Protein AF-A0A957KE77-F1 (afdb_monomer_lite)

Foldseek 3Di:
DCVVVVCVVVCVVVCVVVVVVVVCCVVPVPPVVCVVVVWDKDWDFQDADPVRHTDTDIDTDGRVCVVVVVVVNVVSCVVRPCPPSDDPVVD

pLDDT: mean 91.68, std 8.96, range [58.81, 98.75]

Secondary structure (DSSP, 8-state):
-GGGTT-HHHHHHTTHHHHHHHHHHHH-SSHHHHHHH---EEEEEEEE-TT--EEEEEEE-STT-HHHHHHHHHHHHHHS--TT---GGG-

Structure (mmCIF, N/CA/C/O backbone):
data_AF-A0A957KE77-F1
#
_entry.id   AF-A0A957KE77-F1
#
loop_
_atom_site.group_PDB
_atom_site.id
_atom_site.type_symbol
_atom_site.label_atom_id
_atom_site.label_alt_id
_atom_site.label_comp_id
_atom_site.label_asym_id
_atom_site.label_entity_id
_atom_site.label_seq_id
_atom_site.pdbx_PDB_ins_code
_atom_site.Cartn_x
_atom_site.Cartn_y
_atom_site.Cartn_z
_atom_site.occupancy
_atom_site.B_iso_or_equiv
_atom_site.auth_seq_id
_atom_site.auth_comp_id
_atom_site.auth_asym_id
_atom_site.auth_atom_id
_atom_site.pdbx_PDB_model_num
ATOM 1 N N . VAL A 1 1 ? 3.728 7.282 -27.588 1.00 58.81 1 VAL A N 1
ATOM 2 C CA . VAL A 1 1 ? 4.273 8.558 -28.124 1.00 58.81 1 VAL A CA 1
ATOM 3 C C . VAL A 1 1 ? 5.788 8.489 -28.309 1.00 58.81 1 VAL A C 1
ATOM 5 O O . VAL A 1 1 ? 6.238 8.675 -29.427 1.00 58.81 1 VAL A O 1
ATOM 8 N N . LEU A 1 2 ? 6.563 8.116 -27.283 1.00 60.00 2 LEU A N 1
ATOM 9 C CA . LEU A 1 2 ? 8.035 8.015 -27.341 1.00 60.00 2 LEU A CA 1
ATOM 10 C C . LEU A 1 2 ? 8.584 7.118 -28.466 1.00 60.00 2 LEU A C 1
ATOM 12 O O . LEU A 1 2 ? 9.437 7.552 -29.235 1.00 60.00 2 LEU A O 1
ATOM 16 N N . GLY A 1 3 ? 8.026 5.915 -28.637 1.00 61.44 3 GLY A N 1
ATOM 17 C CA . GLY A 1 3 ? 8.429 5.005 -29.719 1.00 61.44 3 GLY A CA 1
ATOM 18 C C . GLY A 1 3 ? 8.123 5.518 -31.134 1.00 61.44 3 GLY A C 1
ATOM 19 O O . GLY A 1 3 ? 8.761 5.085 -32.083 1.00 61.44 3 GLY A O 1
ATOM 20 N N . ARG A 1 4 ? 7.197 6.478 -31.293 1.00 71.62 4 ARG A N 1
ATOM 21 C CA . ARG A 1 4 ? 6.897 7.101 -32.598 1.00 71.62 4 ARG A CA 1
ATOM 22 C C . ARG A 1 4 ? 7.926 8.156 -33.013 1.00 71.62 4 ARG A C 1
ATOM 24 O O . ARG A 1 4 ? 8.022 8.443 -34.197 1.00 71.62 4 ARG A O 1
ATOM 31 N N . LEU A 1 5 ? 8.668 8.731 -32.063 1.00 77.31 5 LEU A N 1
ATOM 32 C CA . LEU A 1 5 ? 9.650 9.795 -32.315 1.00 77.31 5 LEU A CA 1
ATOM 33 C C . LEU A 1 5 ? 11.099 9.283 -32.360 1.00 77.31 5 LEU A C 1
ATOM 35 O O . LEU A 1 5 ? 12.014 10.081 -32.526 1.00 77.31 5 LEU A O 1
ATOM 39 N N . ASN A 1 6 ? 11.321 7.976 -32.167 1.00 75.25 6 ASN A N 1
ATOM 40 C CA . ASN A 1 6 ? 12.648 7.349 -32.064 1.00 75.25 6 ASN A CA 1
ATOM 41 C C . ASN A 1 6 ? 13.611 8.061 -31.078 1.00 75.25 6 ASN A C 1
ATOM 43 O O . ASN A 1 6 ? 14.830 8.019 -31.222 1.00 75.25 6 ASN A O 1
ATOM 47 N N . ALA A 1 7 ? 13.061 8.738 -30.065 1.00 81.75 7 ALA A N 1
ATOM 48 C CA . ALA A 1 7 ? 13.814 9.586 -29.140 1.00 81.75 7 ALA A CA 1
ATOM 49 C C . ALA A 1 7 ? 14.327 8.831 -27.901 1.00 81.75 7 ALA A C 1
ATOM 51 O O . ALA A 1 7 ? 15.012 9.411 -27.061 1.00 81.75 7 ALA A O 1
ATOM 52 N N . SER A 1 8 ? 14.021 7.536 -27.776 1.00 79.56 8 SER A N 1
ATOM 53 C CA . SER A 1 8 ? 14.378 6.724 -26.606 1.00 79.56 8 SER A CA 1
ATOM 54 C C . SER A 1 8 ? 15.888 6.677 -26.359 1.00 79.56 8 SER A C 1
ATOM 56 O O . SER A 1 8 ? 16.325 6.821 -25.222 1.00 79.56 8 SER A O 1
ATOM 58 N N . GLY A 1 9 ? 16.693 6.550 -27.421 1.00 79.75 9 GLY A N 1
ATOM 59 C CA . GLY A 1 9 ? 18.154 6.550 -27.303 1.00 79.75 9 GLY A CA 1
ATOM 60 C C . GLY A 1 9 ? 18.725 7.903 -26.868 1.00 79.75 9 GLY A C 1
ATOM 61 O O . GLY A 1 9 ? 19.697 7.946 -26.118 1.00 79.75 9 GLY A O 1
ATOM 62 N N . LEU A 1 10 ? 18.106 9.012 -27.288 1.00 82.94 10 LEU A N 1
ATOM 63 C CA . LEU A 1 10 ? 18.506 10.355 -26.864 1.00 82.94 10 LEU A CA 1
ATOM 64 C C . LEU A 1 10 ? 18.188 10.580 -25.382 1.00 82.94 10 LEU A C 1
ATOM 66 O O . LEU A 1 10 ? 19.051 11.032 -24.641 1.00 82.94 10 LEU A O 1
ATOM 70 N N . LEU A 1 11 ? 16.984 10.211 -24.939 1.00 83.25 11 LEU A N 1
ATOM 71 C CA . LEU A 1 11 ? 16.574 10.330 -23.535 1.00 83.25 11 LEU A CA 1
ATOM 72 C C . LEU A 1 11 ? 17.449 9.493 -22.600 1.00 83.25 11 LEU A C 1
ATOM 74 O O . LEU A 1 11 ? 17.822 9.973 -21.535 1.00 83.25 11 LEU A O 1
ATOM 78 N N . TYR A 1 12 ? 17.815 8.280 -23.025 1.00 78.56 12 TYR A N 1
ATOM 79 C CA . TYR A 1 12 ? 18.755 7.433 -22.294 1.00 78.56 12 TYR A CA 1
ATOM 80 C C . TYR A 1 12 ? 20.124 8.110 -22.140 1.00 78.56 12 TYR A C 1
ATOM 82 O O . TYR A 1 12 ? 20.655 8.196 -21.040 1.00 78.56 12 TYR A O 1
ATOM 90 N N . ARG A 1 13 ? 20.678 8.672 -23.223 1.00 84.06 13 ARG A N 1
ATOM 91 C CA . ARG A 1 13 ? 21.985 9.357 -23.186 1.00 84.06 13 ARG A CA 1
ATOM 92 C C . ARG A 1 13 ? 21.985 10.649 -22.372 1.00 84.06 13 ARG A C 1
ATOM 94 O O . ARG A 1 13 ? 23.040 11.050 -21.897 1.00 84.06 13 ARG A O 1
ATOM 101 N N . LEU A 1 14 ? 20.834 11.307 -22.255 1.00 88.44 14 LEU A N 1
ATOM 102 C CA . LEU A 1 14 ? 20.666 12.512 -21.444 1.00 88.44 14 LEU A CA 1
ATOM 103 C C . LEU A 1 14 ? 20.406 12.200 -19.960 1.00 88.44 14 LEU A C 1
ATOM 105 O O . LEU A 1 14 ? 20.231 13.138 -19.190 1.00 88.44 14 LEU A O 1
ATOM 109 N N . GLY A 1 15 ? 20.332 10.922 -19.560 1.00 86.06 15 GLY A N 1
ATOM 110 C CA . GLY A 1 15 ? 20.006 10.527 -18.183 1.00 86.06 15 GLY A CA 1
ATOM 111 C C . GLY A 1 15 ? 18.573 10.876 -17.768 1.00 86.06 15 GLY A C 1
ATOM 112 O O . GLY A 1 15 ? 18.223 10.805 -16.595 1.00 86.06 15 GLY A O 1
ATOM 113 N N . ALA A 1 16 ? 17.709 11.248 -18.719 1.00 87.88 16 ALA A N 1
ATOM 114 C CA . ALA A 1 16 ? 16.368 11.744 -18.417 1.00 87.88 16 ALA A CA 1
ATOM 115 C C . ALA A 1 16 ? 15.482 10.678 -17.749 1.00 87.88 16 ALA A C 1
ATOM 117 O O . ALA A 1 16 ? 14.561 11.017 -17.010 1.00 87.88 16 ALA A O 1
ATOM 118 N N . LEU A 1 17 ? 15.754 9.394 -18.011 1.00 85.00 17 LEU A N 1
ATOM 119 C CA . LEU A 1 17 ? 15.068 8.278 -17.359 1.00 85.00 17 LEU A CA 1
ATOM 120 C C . LEU A 1 17 ? 15.494 8.124 -15.898 1.00 85.00 17 LEU A C 1
ATOM 122 O O . LEU A 1 17 ? 14.637 7.871 -15.056 1.00 85.00 17 LEU A O 1
ATOM 126 N N . ASP A 1 18 ? 16.778 8.324 -15.605 1.00 88.06 18 ASP A N 1
ATOM 127 C CA . ASP A 1 18 ? 17.321 8.212 -14.253 1.00 88.06 18 ASP A CA 1
ATOM 128 C C . ASP A 1 18 ? 16.783 9.347 -13.380 1.00 88.06 18 ASP A C 1
ATOM 130 O O . ASP A 1 18 ? 16.183 9.086 -12.344 1.00 88.06 18 ASP A O 1
ATOM 134 N N . THR A 1 19 ? 16.834 10.592 -13.866 1.00 89.25 19 THR A N 1
ATOM 135 C CA . THR A 1 19 ? 16.244 11.746 -13.165 1.00 89.25 19 THR A CA 1
ATOM 136 C C . THR A 1 19 ? 14.738 11.584 -12.951 1.00 89.25 19 THR A C 1
ATOM 138 O O . THR A 1 19 ? 14.206 11.932 -11.898 1.00 89.25 19 THR A O 1
ATOM 141 N N . ALA A 1 20 ? 14.012 11.056 -13.942 1.00 86.62 20 ALA A N 1
ATOM 142 C CA . ALA A 1 20 ? 12.585 10.795 -13.783 1.00 86.62 20 ALA A CA 1
ATOM 143 C C . ALA A 1 20 ? 12.319 9.713 -12.726 1.00 86.62 20 ALA A C 1
ATOM 145 O O . ALA A 1 20 ? 11.388 9.861 -11.936 1.00 86.62 20 ALA A O 1
ATOM 146 N N . ALA A 1 21 ? 13.127 8.651 -12.694 1.00 87.25 21 ALA A N 1
ATOM 147 C CA . ALA A 1 21 ? 13.024 7.607 -11.684 1.00 87.25 21 ALA A CA 1
ATOM 148 C C . ALA A 1 21 ? 13.350 8.148 -10.284 1.00 87.25 21 ALA A C 1
ATOM 150 O O . ALA A 1 21 ? 12.576 7.911 -9.361 1.00 87.25 21 ALA A O 1
ATOM 151 N N . GLU A 1 22 ? 14.425 8.923 -10.132 1.00 91.62 22 GLU A N 1
ATOM 152 C CA . GLU A 1 22 ? 14.810 9.575 -8.874 1.00 91.62 22 GLU A CA 1
ATOM 153 C C . GLU A 1 22 ? 13.675 10.441 -8.321 1.00 91.62 22 GLU A C 1
ATOM 155 O O . GLU A 1 22 ? 13.229 10.217 -7.198 1.00 91.62 22 GLU A O 1
ATOM 160 N N . ASN A 1 23 ? 13.121 11.338 -9.141 1.00 92.56 23 ASN A N 1
ATOM 161 C CA . ASN A 1 23 ? 12.002 12.197 -8.743 1.00 92.56 23 ASN A CA 1
ATOM 162 C C . ASN A 1 23 ? 10.758 11.389 -8.337 1.00 92.56 23 ASN A C 1
ATOM 164 O O . ASN A 1 23 ? 10.034 11.749 -7.407 1.00 92.56 23 ASN A O 1
ATOM 168 N N . VAL A 1 24 ? 10.488 10.289 -9.045 1.00 90.75 24 VAL A N 1
ATOM 169 C CA . VAL A 1 24 ? 9.382 9.385 -8.717 1.00 90.75 24 VAL A CA 1
ATOM 170 C C . VAL A 1 24 ? 9.607 8.722 -7.362 1.00 90.75 24 VAL A C 1
ATOM 172 O O . VAL A 1 24 ? 8.692 8.727 -6.542 1.00 90.75 24 VAL A O 1
ATOM 175 N N . PHE A 1 25 ? 10.791 8.171 -7.104 1.00 91.88 25 PHE A N 1
ATOM 176 C CA . PHE A 1 25 ? 11.075 7.486 -5.842 1.00 91.88 25 PHE A CA 1
ATOM 177 C C . PHE A 1 25 ? 11.262 8.448 -4.664 1.00 91.88 25 PHE A C 1
ATOM 179 O O . PHE A 1 25 ? 11.018 8.052 -3.528 1.00 91.88 25 PHE A O 1
ATOM 186 N N . GLU A 1 26 ? 11.614 9.709 -4.908 1.00 93.81 26 GLU A N 1
ATOM 187 C CA . GLU A 1 26 ? 11.612 10.748 -3.877 1.00 93.81 26 GLU A CA 1
ATOM 188 C C . GLU A 1 26 ? 10.183 11.067 -3.409 1.00 93.81 26 GLU A C 1
ATOM 190 O O . GLU A 1 26 ? 9.913 11.116 -2.210 1.00 93.81 26 GLU A O 1
ATOM 195 N N . PHE A 1 27 ? 9.244 11.230 -4.347 1.00 92.38 27 PHE A N 1
ATOM 196 C CA . PHE A 1 27 ? 7.852 11.555 -4.023 1.00 92.38 27 PHE A CA 1
ATOM 197 C C . PHE A 1 27 ? 7.039 10.342 -3.544 1.00 92.38 27 PHE A C 1
ATOM 199 O O . PHE A 1 27 ? 6.245 10.437 -2.608 1.00 92.38 27 PHE A O 1
ATOM 206 N N . MET A 1 28 ? 7.210 9.194 -4.200 1.00 93.50 28 MET A N 1
ATOM 207 C CA . MET A 1 28 ? 6.473 7.956 -3.942 1.00 93.50 28 MET A CA 1
ATOM 208 C C . MET A 1 28 ? 7.442 6.768 -3.851 1.00 93.50 28 MET A C 1
ATOM 210 O O . MET A 1 28 ? 7.564 5.981 -4.787 1.00 93.50 28 MET A O 1
ATOM 214 N N . PRO A 1 29 ? 8.126 6.591 -2.709 1.00 90.25 29 PRO A N 1
ATOM 215 C CA . PRO A 1 29 ? 9.234 5.639 -2.590 1.00 90.25 29 PRO A CA 1
ATOM 216 C C . PRO A 1 29 ? 8.825 4.167 -2.702 1.00 90.25 29 PRO A C 1
ATOM 218 O O . PRO A 1 29 ? 9.647 3.324 -3.048 1.00 90.25 29 PRO A O 1
ATOM 221 N N . VAL A 1 30 ? 7.568 3.835 -2.396 1.00 91.31 30 VAL A N 1
ATOM 222 C CA . VAL A 1 30 ? 7.128 2.438 -2.234 1.00 91.31 30 VAL A CA 1
ATOM 223 C C . VAL A 1 30 ? 6.143 1.962 -3.298 1.00 91.31 30 VAL A C 1
ATOM 225 O O . VAL A 1 30 ? 6.247 0.831 -3.757 1.00 91.31 30 VAL A O 1
ATOM 228 N N . THR A 1 31 ? 5.194 2.790 -3.733 1.00 95.25 31 THR A N 1
ATOM 229 C CA . THR A 1 31 ? 4.091 2.336 -4.598 1.00 95.25 31 THR A CA 1
ATOM 230 C C . THR A 1 31 ? 4.475 2.019 -6.053 1.00 95.25 31 THR A C 1
ATOM 232 O O . THR A 1 31 ? 3.921 1.054 -6.587 1.00 95.25 31 THR A O 1
ATOM 235 N N . PRO A 1 32 ? 5.417 2.723 -6.722 1.00 95.44 32 PRO A N 1
ATOM 236 C CA . PRO A 1 32 ? 5.764 2.429 -8.115 1.00 95.44 32 PRO A CA 1
ATOM 237 C C . PRO A 1 32 ? 6.329 1.024 -8.310 1.00 95.44 32 PRO A C 1
ATOM 239 O O . PRO A 1 32 ? 6.102 0.420 -9.357 1.00 95.44 32 PRO A O 1
ATOM 242 N N . LEU A 1 33 ? 7.018 0.489 -7.297 1.00 93.88 33 LEU A N 1
ATOM 243 C CA . LEU A 1 33 ? 7.577 -0.861 -7.327 1.00 93.88 33 LEU A CA 1
ATOM 244 C C . LEU A 1 33 ? 6.498 -1.906 -7.644 1.00 93.88 33 LEU A C 1
ATOM 246 O O . LEU A 1 33 ? 6.714 -2.778 -8.482 1.00 93.88 33 LEU A O 1
ATOM 250 N N . PHE A 1 34 ? 5.323 -1.776 -7.027 1.00 96.81 34 PHE A N 1
ATOM 251 C CA . PHE A 1 34 ? 4.218 -2.725 -7.179 1.00 96.81 34 PHE A CA 1
ATOM 252 C C . PHE A 1 34 ? 3.415 -2.508 -8.467 1.00 96.81 34 PHE A C 1
ATOM 254 O O . PHE A 1 34 ? 2.880 -3.465 -9.020 1.00 96.81 34 PHE A O 1
ATOM 261 N N . ASN A 1 35 ? 3.414 -1.287 -9.016 1.00 95.06 35 ASN A N 1
ATOM 262 C CA . ASN A 1 35 ? 2.874 -1.032 -10.356 1.00 95.06 35 ASN A CA 1
ATOM 263 C C . ASN A 1 35 ? 3.692 -1.753 -11.437 1.00 95.06 35 ASN A C 1
ATOM 265 O O . ASN A 1 35 ? 3.128 -2.260 -12.403 1.00 95.06 35 ASN A O 1
ATOM 269 N N . VAL A 1 36 ? 5.021 -1.779 -11.281 1.00 94.38 36 VAL A N 1
ATOM 270 C CA . VAL A 1 36 ? 5.936 -2.408 -12.245 1.00 94.38 36 VAL A CA 1
ATOM 271 C C . VAL A 1 36 ? 5.991 -3.922 -12.056 1.00 94.38 36 VAL A C 1
ATOM 273 O O . VAL A 1 36 ? 5.965 -4.653 -13.044 1.00 94.38 36 VAL A O 1
ATOM 276 N N . SER A 1 37 ? 6.057 -4.410 -10.813 1.00 95.69 37 SER A N 1
ATOM 277 C CA . SER A 1 37 ? 6.125 -5.853 -10.546 1.00 95.69 37 SER A CA 1
ATOM 278 C C . SER A 1 37 ? 4.790 -6.568 -10.762 1.00 95.69 37 SER A C 1
ATOM 280 O O . SER A 1 37 ? 4.770 -7.780 -10.975 1.00 95.69 37 SER A O 1
ATOM 282 N N . GLY A 1 38 ? 3.672 -5.837 -10.693 1.00 96.88 38 GLY A N 1
ATOM 283 C CA . GLY A 1 38 ? 2.325 -6.393 -10.788 1.00 96.88 38 GLY A CA 1
ATOM 284 C C . GLY A 1 38 ? 1.899 -7.196 -9.556 1.00 96.88 38 GLY A C 1
ATOM 285 O O . GLY A 1 38 ? 0.859 -7.848 -9.589 1.00 96.88 38 GLY A O 1
ATOM 286 N N . GLN A 1 39 ? 2.685 -7.185 -8.475 1.00 98.31 39 GLN A N 1
ATOM 287 C CA . GLN A 1 39 ? 2.260 -7.773 -7.208 1.00 98.31 39 GLN A CA 1
ATOM 288 C C . GLN A 1 39 ? 1.079 -6.979 -6.635 1.00 98.31 39 GLN A C 1
ATOM 290 O O . GLN A 1 39 ? 1.092 -5.747 -6.683 1.00 98.31 39 GLN A O 1
ATOM 295 N N . PRO A 1 40 ? 0.080 -7.651 -6.042 1.00 98.44 40 PRO A N 1
ATOM 296 C 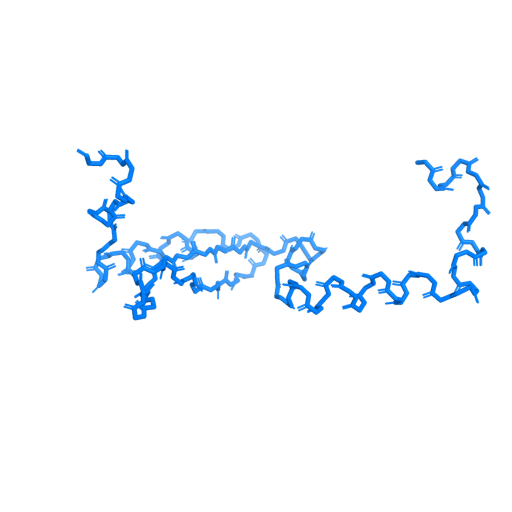CA . PRO A 1 40 ? -1.005 -6.950 -5.389 1.00 98.44 40 PRO A CA 1
ATOM 297 C C . PRO A 1 40 ? -0.474 -6.212 -4.159 1.00 98.44 40 PRO A C 1
ATOM 299 O O . PRO A 1 40 ? 0.356 -6.728 -3.402 1.00 98.44 40 PRO A O 1
ATOM 302 N N . ALA A 1 41 ? -0.981 -5.004 -3.950 1.00 98.44 41 ALA A N 1
ATOM 303 C CA . ALA A 1 41 ? -0.658 -4.179 -2.801 1.00 98.44 41 ALA A CA 1
ATOM 304 C C . ALA A 1 41 ? -1.899 -3.415 -2.331 1.00 98.44 41 ALA A C 1
ATOM 306 O O . ALA A 1 41 ? -2.800 -3.118 -3.115 1.00 98.44 41 ALA A O 1
ATOM 307 N N . MET A 1 42 ? -1.948 -3.097 -1.041 1.00 98.12 42 MET A N 1
ATOM 308 C CA . MET A 1 42 ? -3.042 -2.353 -0.422 1.00 98.12 42 MET A CA 1
ATOM 309 C C . MET A 1 42 ? -2.511 -1.312 0.562 1.00 98.12 42 MET A C 1
ATOM 311 O O . MET A 1 42 ? -1.394 -1.425 1.069 1.00 98.12 42 MET A O 1
ATOM 315 N N . SER A 1 43 ? -3.335 -0.312 0.871 1.00 97.69 43 SER A N 1
ATOM 316 C CA . SER A 1 43 ? -3.083 0.620 1.966 1.00 97.69 43 SER A CA 1
ATOM 317 C C . SER A 1 43 ? -4.317 0.740 2.852 1.00 97.69 43 SER A C 1
ATOM 319 O O . SER A 1 43 ? -5.424 0.889 2.337 1.00 97.69 43 SER A O 1
ATOM 321 N N . VAL A 1 44 ? -4.125 0.666 4.172 1.00 97.69 44 VAL A N 1
ATOM 322 C CA . VAL A 1 44 ? -5.190 0.838 5.177 1.00 97.69 44 VAL A CA 1
ATOM 323 C C . VAL A 1 44 ? -4.802 1.908 6.211 1.00 97.69 44 VAL A C 1
ATOM 325 O O . VAL A 1 44 ? -3.621 2.004 6.563 1.00 97.69 44 VAL A O 1
ATOM 328 N N . PRO A 1 45 ? -5.753 2.731 6.696 1.00 96.94 45 PRO A N 1
ATOM 329 C CA . PRO A 1 45 ? -5.474 3.831 7.618 1.00 96.94 45 PRO A CA 1
ATOM 330 C C . PRO A 1 45 ? -5.471 3.342 9.074 1.00 96.94 45 PRO A C 1
ATOM 332 O O . PRO A 1 45 ? -6.509 3.293 9.730 1.00 96.94 45 PRO A O 1
ATOM 335 N N . LEU A 1 46 ? -4.296 2.969 9.582 1.00 95.75 46 LEU A N 1
ATOM 336 C CA . LEU A 1 46 ? -4.145 2.436 10.946 1.00 95.75 46 LEU A CA 1
ATOM 337 C C . LEU A 1 46 ? -3.781 3.500 11.981 1.00 95.75 46 LEU A C 1
ATOM 339 O O . LEU A 1 46 ? -3.878 3.246 13.180 1.00 95.75 46 LEU A O 1
ATOM 343 N N . CYS A 1 47 ? -3.354 4.682 11.542 1.00 94.62 47 CYS A N 1
ATOM 344 C CA . CYS A 1 47 ? -2.990 5.773 12.430 1.00 94.62 47 CYS A CA 1
ATOM 345 C C . CYS A 1 47 ? -3.365 7.138 11.852 1.00 94.62 47 CYS A C 1
ATOM 347 O O . CYS A 1 47 ? -3.652 7.294 10.665 1.00 94.62 47 CYS A O 1
ATOM 349 N N . TRP A 1 48 ? -3.390 8.127 12.742 1.00 95.62 48 TRP A N 1
ATOM 350 C CA . TRP A 1 48 ? -3.631 9.526 12.423 1.00 95.62 48 TRP A CA 1
ATOM 351 C C . TRP A 1 48 ? -2.490 10.362 12.988 1.00 95.62 48 TRP A C 1
ATOM 353 O O . TRP A 1 48 ? -1.978 10.054 14.067 1.00 95.62 48 TRP A O 1
ATOM 363 N N . SER A 1 49 ? -2.098 11.409 12.265 1.00 95.75 49 SER A N 1
ATOM 364 C CA . SER A 1 49 ? -1.138 12.394 12.761 1.00 95.75 49 SER A CA 1
ATOM 365 C C . SER A 1 49 ? -1.727 13.206 13.922 1.00 95.75 49 SER A C 1
ATOM 367 O O . SER A 1 49 ? -2.930 13.144 14.198 1.00 95.75 49 SER A O 1
ATOM 369 N N . ALA A 1 50 ? -0.892 14.009 14.588 1.00 96.38 50 ALA A N 1
ATOM 370 C CA . ALA A 1 50 ? -1.340 14.917 15.647 1.00 96.38 50 ALA A CA 1
ATOM 371 C C . ALA A 1 50 ? -2.372 15.947 15.140 1.00 96.38 50 ALA A C 1
ATOM 373 O O . ALA A 1 50 ? -3.255 16.366 15.883 1.00 96.38 50 ALA A O 1
ATOM 374 N N . GLU A 1 51 ? -2.306 16.293 13.854 1.00 95.38 51 GLU A N 1
ATOM 375 C CA . GLU A 1 51 ? -3.218 17.198 13.147 1.00 95.38 51 GLU A CA 1
ATOM 376 C C . GLU A 1 51 ? -4.492 16.492 12.652 1.00 95.38 51 GLU A C 1
ATOM 378 O O . GLU A 1 51 ? -5.344 17.110 12.016 1.00 95.38 51 GLU A O 1
ATOM 383 N N . GLY A 1 52 ? -4.641 15.192 12.923 1.00 93.31 52 GLY A N 1
ATOM 384 C CA . GLY A 1 52 ? -5.814 14.417 12.532 1.00 93.31 52 GLY A CA 1
ATOM 385 C C . GLY A 1 52 ? -5.831 13.990 11.063 1.00 93.31 52 GLY A C 1
ATOM 386 O O . GLY A 1 52 ? -6.899 13.645 10.553 1.00 93.31 52 GLY A O 1
ATOM 387 N N . LEU A 1 53 ? -4.681 13.974 10.380 1.00 95.38 53 LEU A N 1
ATOM 388 C CA . LEU A 1 53 ? -4.572 13.452 9.014 1.00 95.38 53 LEU A CA 1
ATOM 389 C C . LEU A 1 53 ? -4.405 11.925 9.025 1.00 95.38 53 LEU A C 1
ATOM 391 O O . LEU A 1 53 ? -3.633 11.420 9.840 1.00 95.38 53 LEU A O 1
ATOM 395 N N . PRO A 1 54 ? -5.093 11.172 8.145 1.00 96.06 54 PRO A N 1
ATOM 396 C CA . PRO A 1 54 ? -4.926 9.724 8.069 1.00 96.06 54 PRO A CA 1
ATOM 397 C C . PRO A 1 54 ? -3.534 9.364 7.536 1.00 96.06 54 PRO A C 1
ATOM 399 O O . PRO A 1 54 ? -3.067 9.938 6.554 1.00 96.06 54 PRO A O 1
ATOM 402 N N . VAL A 1 55 ? -2.900 8.369 8.152 1.00 95.44 55 VAL A N 1
ATOM 403 C CA . VAL A 1 55 ? -1.614 7.814 7.723 1.00 95.44 55 VAL A CA 1
ATOM 404 C C . VAL A 1 55 ? -1.835 6.368 7.283 1.00 95.44 55 VAL A C 1
ATOM 406 O O . VAL A 1 55 ? -2.240 5.503 8.063 1.00 95.44 55 VAL A O 1
ATOM 409 N N . GLY A 1 56 ? -1.604 6.119 5.994 1.00 94.62 56 GLY A N 1
ATOM 410 C CA . GLY A 1 56 ? -1.747 4.796 5.399 1.00 94.62 56 GLY A CA 1
ATOM 411 C C . GLY A 1 56 ? -0.556 3.900 5.724 1.00 94.62 56 GLY A C 1
ATOM 412 O O . GLY A 1 56 ? 0.594 4.317 5.606 1.00 94.62 56 GLY A O 1
ATOM 413 N N . MET A 1 57 ? -0.825 2.643 6.069 1.00 96.19 57 MET A N 1
ATOM 414 C CA . MET A 1 57 ? 0.193 1.596 6.134 1.00 96.19 57 MET A CA 1
ATOM 415 C C . MET A 1 57 ? 0.096 0.734 4.874 1.00 96.19 57 MET A C 1
ATOM 417 O O . MET A 1 57 ? -0.999 0.315 4.496 1.00 96.19 57 MET A O 1
ATOM 421 N N . HIS A 1 58 ? 1.222 0.535 4.189 1.00 97.25 58 HIS A N 1
ATOM 422 C CA . HIS A 1 58 ? 1.282 -0.146 2.897 1.00 97.25 58 HIS A CA 1
ATOM 423 C C . HIS A 1 58 ? 1.705 -1.607 3.062 1.00 97.25 58 HIS A C 1
ATOM 425 O O . HIS A 1 58 ? 2.693 -1.896 3.735 1.00 97.25 58 HIS A O 1
ATOM 431 N N . PHE A 1 59 ? 0.974 -2.517 2.424 1.00 98.06 59 PHE A N 1
ATOM 432 C CA . PHE A 1 59 ? 1.233 -3.954 2.455 1.00 98.06 59 PHE A CA 1
ATOM 433 C C . PHE A 1 59 ? 1.259 -4.500 1.035 1.00 98.06 59 PHE A C 1
ATOM 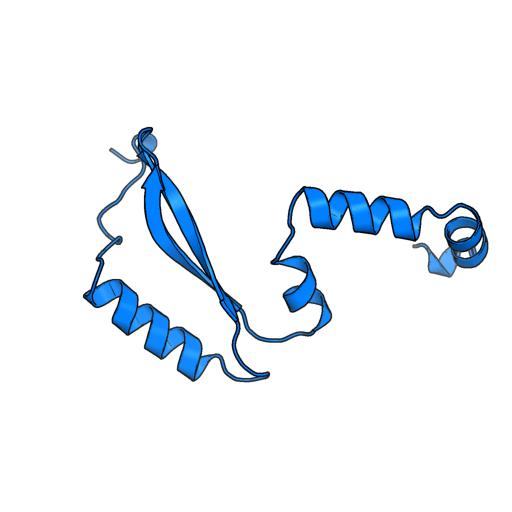435 O O . PHE A 1 59 ? 0.402 -4.146 0.225 1.00 98.06 59 PHE A O 1
ATOM 442 N N . ALA A 1 60 ? 2.196 -5.401 0.758 1.00 98.06 60 ALA A N 1
ATOM 443 C CA . ALA A 1 60 ? 2.314 -6.079 -0.524 1.00 98.06 60 ALA A CA 1
ATOM 444 C C . ALA A 1 60 ? 2.253 -7.594 -0.342 1.00 98.06 60 ALA A C 1
ATOM 446 O O . ALA A 1 60 ? 2.783 -8.145 0.624 1.00 98.06 60 ALA A O 1
ATOM 447 N N . GLY A 1 61 ? 1.582 -8.256 -1.278 1.00 97.81 61 GLY A N 1
ATOM 448 C CA . GLY A 1 61 ? 1.448 -9.703 -1.323 1.00 97.81 61 GLY A CA 1
ATOM 449 C C . GLY A 1 61 ? 2.389 -10.345 -2.338 1.00 97.81 61 GLY A C 1
ATOM 450 O O . GLY A 1 61 ? 3.080 -9.687 -3.121 1.00 97.81 61 GLY A O 1
ATOM 451 N N . GLN A 1 62 ? 2.380 -11.676 -2.356 1.00 97.75 62 GLN A N 1
ATOM 452 C CA . GLN A 1 62 ? 2.880 -12.423 -3.509 1.00 97.75 62 GLN A CA 1
ATOM 453 C C . GLN A 1 62 ? 1.970 -12.174 -4.718 1.00 97.75 62 GLN A C 1
ATOM 455 O O . GLN A 1 62 ? 0.817 -11.777 -4.555 1.00 97.75 62 GLN A O 1
ATOM 460 N N . TYR A 1 63 ? 2.475 -12.422 -5.926 1.00 97.75 63 TYR A N 1
ATOM 461 C CA . TYR A 1 63 ? 1.672 -12.329 -7.146 1.00 97.75 63 TYR A CA 1
ATOM 462 C C . TYR A 1 63 ? 0.418 -13.221 -7.041 1.00 97.75 63 TYR A C 1
ATOM 464 O O . TYR A 1 63 ? 0.536 -14.392 -6.682 1.00 97.75 63 TYR A O 1
ATOM 472 N N . GLY A 1 64 ? -0.774 -12.669 -7.298 1.00 97.50 64 GLY A N 1
ATOM 473 C CA . GLY A 1 64 ? -2.055 -13.367 -7.087 1.00 97.50 64 GLY A CA 1
ATOM 474 C C . GLY A 1 64 ? -2.461 -13.574 -5.613 1.00 97.50 64 GLY A C 1
ATOM 475 O O . GLY A 1 64 ? -3.321 -14.401 -5.306 1.00 97.50 64 GLY A O 1
ATOM 476 N N . GLY A 1 65 ? -1.808 -12.879 -4.675 1.00 98.31 65 GLY A N 1
ATOM 477 C CA . GLY A 1 65 ? -2.018 -12.981 -3.227 1.00 98.31 65 GLY A CA 1
ATOM 478 C C . GLY A 1 65 ? -3.110 -12.073 -2.646 1.00 98.31 65 GLY A C 1
ATOM 479 O O . GLY A 1 65 ? -3.070 -11.770 -1.453 1.00 98.31 65 GLY A O 1
ATOM 480 N N . GLU A 1 66 ? -4.076 -11.612 -3.441 1.00 98.62 66 GLU A N 1
ATOM 481 C CA . GLU A 1 66 ? -5.119 -10.663 -3.023 1.00 98.62 66 GLU A CA 1
ATOM 482 C C . GLU A 1 66 ? -5.964 -11.200 -1.864 1.00 98.62 66 GLU A C 1
ATOM 484 O O . GLU A 1 66 ? -6.321 -10.449 -0.960 1.00 98.62 66 GLU A O 1
ATOM 489 N N . SER A 1 67 ? -6.259 -12.503 -1.848 1.00 98.50 67 SER A N 1
ATOM 490 C CA . SER A 1 67 ? -7.052 -13.133 -0.782 1.00 98.50 67 SER A CA 1
ATOM 491 C C . SER A 1 67 ? -6.394 -12.995 0.595 1.00 98.50 67 SER A C 1
ATOM 493 O O . SER A 1 67 ? -7.074 -12.717 1.585 1.00 98.50 67 SER A O 1
ATOM 495 N N . VAL A 1 68 ? -5.065 -13.118 0.657 1.00 98.56 68 VAL A N 1
ATOM 496 C CA . VAL A 1 68 ? -4.283 -12.916 1.883 1.00 98.56 68 VAL A CA 1
ATOM 497 C C . VAL A 1 68 ? -4.328 -11.452 2.303 1.00 98.56 68 VAL A C 1
ATOM 499 O O . VAL A 1 68 ? -4.549 -11.169 3.479 1.00 98.56 68 VAL A O 1
ATOM 502 N N . LEU A 1 69 ? -4.177 -10.524 1.353 1.00 98.75 69 LEU A N 1
ATOM 503 C CA . LEU A 1 69 ? -4.265 -9.092 1.637 1.00 98.75 69 LEU A CA 1
ATOM 504 C C . LEU A 1 69 ? -5.651 -8.700 2.160 1.00 98.75 69 LEU A C 1
ATOM 506 O O . LEU A 1 69 ? -5.735 -8.041 3.191 1.00 98.75 69 LEU A O 1
ATOM 510 N N . PHE A 1 70 ? -6.737 -9.165 1.538 1.00 98.62 70 PHE A N 1
ATOM 511 C CA . PHE A 1 70 ? -8.093 -8.905 2.030 1.00 98.62 70 PHE A CA 1
ATOM 512 C C . PHE A 1 70 ? -8.347 -9.527 3.407 1.00 98.62 70 PHE A C 1
ATOM 514 O O . PHE A 1 70 ? -8.952 -8.885 4.268 1.00 98.62 70 PHE A O 1
ATOM 521 N N . SER A 1 71 ? -7.851 -10.743 3.656 1.00 98.75 71 SER A N 1
ATOM 522 C CA . SER A 1 71 ? -7.926 -11.362 4.984 1.00 98.75 71 SER A CA 1
ATOM 523 C C . SER A 1 71 ? -7.183 -10.528 6.033 1.00 98.75 71 SER A C 1
ATOM 525 O O . SER A 1 71 ? -7.718 -10.282 7.115 1.00 98.75 71 SER A O 1
ATOM 527 N N . LEU A 1 72 ? -5.973 -10.057 5.714 1.00 98.62 72 LEU A N 1
ATOM 528 C CA . LEU A 1 72 ? -5.196 -9.180 6.588 1.00 98.62 72 LEU A CA 1
ATOM 529 C C . LEU A 1 72 ? -5.923 -7.850 6.832 1.00 98.62 72 LEU A C 1
ATOM 531 O O . LEU A 1 72 ? -6.040 -7.432 7.980 1.00 98.62 72 LEU A O 1
ATOM 535 N N . ALA A 1 73 ? -6.466 -7.219 5.788 1.00 98.56 73 ALA A N 1
ATOM 536 C CA . ALA A 1 73 ? -7.228 -5.979 5.909 1.00 98.56 73 ALA A CA 1
ATOM 537 C C . ALA A 1 73 ? -8.411 -6.138 6.870 1.00 98.56 73 ALA A C 1
ATOM 539 O O . ALA A 1 73 ? -8.579 -5.318 7.766 1.00 98.56 73 ALA A O 1
ATOM 540 N N . GLY A 1 74 ? -9.178 -7.226 6.746 1.00 98.50 74 GLY A N 1
ATOM 541 C CA . GLY A 1 74 ? -10.304 -7.499 7.640 1.00 98.50 74 GLY A CA 1
ATOM 542 C C . GLY A 1 74 ? -9.885 -7.754 9.093 1.00 98.50 74 GLY A C 1
ATOM 543 O O . GLY A 1 74 ? -10.611 -7.393 10.017 1.00 98.50 74 GLY A O 1
ATOM 544 N N . GLN A 1 75 ? -8.716 -8.359 9.327 1.00 98.69 75 GLN A N 1
ATOM 545 C CA . GLN A 1 75 ? -8.170 -8.518 10.681 1.00 98.69 75 GLN A CA 1
ATOM 546 C C . GLN A 1 75 ? -7.735 -7.172 11.270 1.00 98.69 75 GLN A C 1
ATOM 548 O O . GLN A 1 75 ? -8.064 -6.869 12.417 1.00 98.69 75 GLN A O 1
ATOM 553 N N . LEU A 1 76 ? -7.047 -6.353 10.474 1.00 98.50 76 LEU A N 1
ATOM 554 C CA . LEU A 1 76 ? -6.613 -5.015 10.864 1.00 98.50 76 LEU A CA 1
ATOM 555 C C . LEU A 1 76 ? -7.805 -4.091 11.143 1.00 98.50 76 LEU A C 1
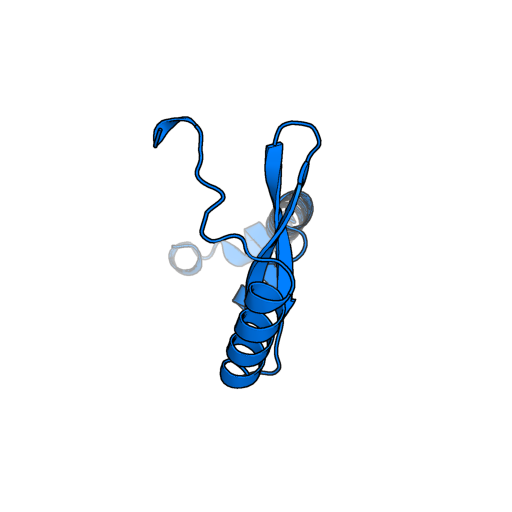ATOM 557 O O . LEU A 1 76 ? -7.794 -3.390 12.149 1.00 98.50 76 LEU A O 1
ATOM 561 N N . GLU A 1 77 ? -8.856 -4.146 10.322 1.00 98.06 77 GLU A N 1
ATOM 562 C CA . GLU A 1 77 ? -10.078 -3.347 10.497 1.00 98.06 77 GLU A CA 1
ATOM 563 C C . GLU A 1 77 ? -10.805 -3.694 11.795 1.00 98.06 77 GLU A C 1
ATOM 565 O O . GLU A 1 77 ? -11.267 -2.811 12.513 1.00 98.06 77 GLU A O 1
ATOM 570 N N . LYS A 1 78 ? -10.861 -4.983 12.147 1.00 98.00 78 LYS A N 1
ATOM 571 C CA . LYS A 1 78 ? -11.426 -5.424 13.430 1.00 98.00 78 LYS A CA 1
ATOM 572 C C . LYS A 1 78 ? -10.577 -4.975 14.619 1.00 98.00 78 LYS A C 1
ATOM 574 O O . LYS A 1 78 ? -11.132 -4.645 15.663 1.00 98.00 78 LYS A O 1
ATOM 579 N N . ALA A 1 79 ? -9.251 -4.986 14.480 1.00 97.50 79 ALA A N 1
ATOM 580 C CA . ALA A 1 79 ? -8.323 -4.629 15.552 1.00 97.50 79 ALA A CA 1
ATOM 581 C C . ALA A 1 79 ? -8.203 -3.110 15.774 1.00 97.50 79 ALA A C 1
ATOM 583 O O . ALA A 1 79 ? -7.988 -2.671 16.904 1.00 97.50 79 ALA A O 1
ATOM 584 N N . GLN A 1 80 ? -8.328 -2.312 14.712 1.00 95.38 80 GLN A N 1
ATOM 585 C CA . GLN A 1 80 ? -8.276 -0.849 14.726 1.00 95.38 80 GLN A CA 1
ATOM 586 C C . 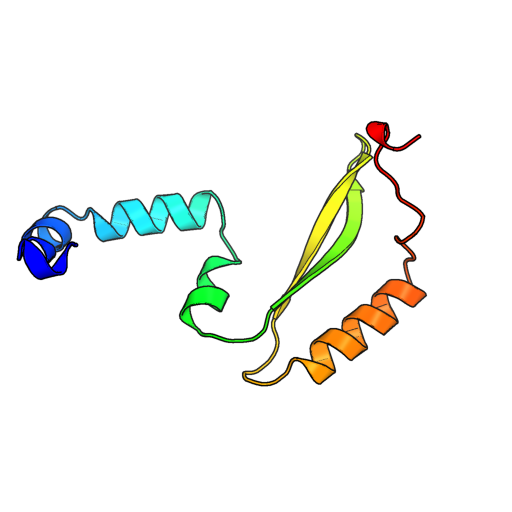GLN A 1 80 ? -9.365 -0.282 13.802 1.00 95.38 80 GLN A C 1
ATOM 588 O O . GLN A 1 80 ? -9.073 0.074 12.666 1.00 95.38 80 GLN A O 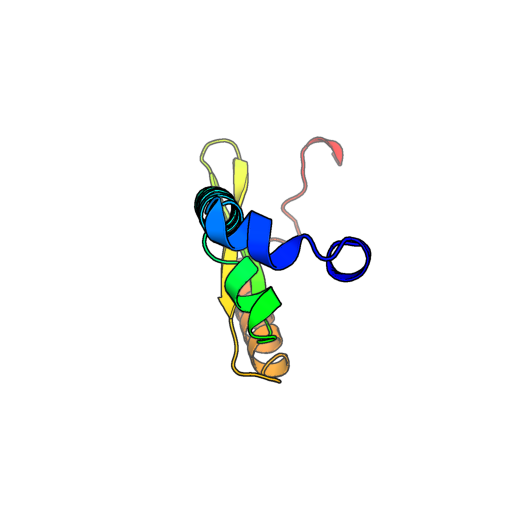1
ATOM 593 N N . PRO A 1 81 ? -10.625 -0.181 14.253 1.00 96.19 81 PRO A N 1
ATOM 594 C CA . PRO A 1 81 ? -11.716 0.272 13.394 1.00 96.19 81 PRO A CA 1
ATOM 595 C C . PRO A 1 81 ? -11.536 1.713 12.899 1.00 96.19 81 PRO A C 1
ATOM 597 O O . PRO A 1 81 ? -11.335 2.638 13.690 1.00 96.19 81 PRO A O 1
ATOM 600 N N . TRP A 1 82 ? -11.674 1.921 11.588 1.00 95.81 82 TRP A N 1
ATOM 601 C CA . TRP A 1 82 ? -11.558 3.241 10.951 1.00 95.81 82 TRP A CA 1
ATOM 602 C C . TRP A 1 82 ? -12.825 3.716 10.235 1.00 95.81 82 TRP A C 1
ATOM 604 O O . TRP A 1 82 ? -12.891 4.876 9.841 1.00 95.81 82 TRP A O 1
ATOM 614 N N . ALA A 1 83 ? -13.852 2.876 10.085 1.00 94.88 83 ALA A N 1
ATOM 615 C CA . ALA A 1 83 ? -15.044 3.193 9.288 1.00 94.88 83 ALA A CA 1
ATOM 616 C C . ALA A 1 83 ? -15.790 4.463 9.754 1.00 94.88 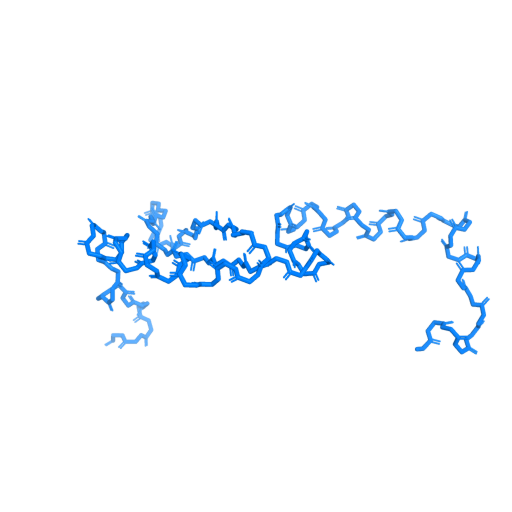83 ALA A C 1
ATOM 618 O O . ALA A 1 83 ? -16.427 5.147 8.959 1.00 94.88 83 ALA A O 1
ATOM 619 N N . GLN A 1 84 ? -15.696 4.803 11.042 1.00 93.50 84 GLN A N 1
ATOM 620 C CA . GLN A 1 84 ? -16.335 5.978 11.643 1.00 93.50 84 GLN A CA 1
ATOM 621 C C . GLN A 1 84 ? -15.440 7.236 11.624 1.00 93.50 84 GLN A C 1
ATOM 623 O O . GLN A 1 84 ? -15.860 8.307 12.072 1.00 93.50 84 GLN A O 1
ATOM 628 N N . ARG A 1 85 ? -14.199 7.143 11.121 1.00 93.00 85 ARG A N 1
ATOM 629 C CA . ARG A 1 85 ? -13.257 8.269 10.998 1.00 93.00 85 ARG A CA 1
ATOM 630 C C . ARG A 1 85 ? -13.561 9.063 9.725 1.00 93.00 85 ARG A C 1
ATOM 632 O O . ARG A 1 85 ? -12.932 8.874 8.690 1.00 93.00 85 ARG A O 1
ATOM 639 N N . LEU A 1 86 ? -14.538 9.961 9.819 1.00 93.00 86 LEU A N 1
ATOM 640 C CA . LEU A 1 86 ? -14.966 10.814 8.707 1.00 93.00 86 LEU A CA 1
ATOM 641 C C . LEU A 1 86 ? -14.211 12.155 8.675 1.00 93.00 86 LEU A C 1
ATOM 643 O O . LEU A 1 86 ? -13.916 12.710 9.741 1.00 93.00 86 LEU A O 1
ATOM 647 N N . PRO A 1 87 ? -13.928 12.704 7.477 1.00 92.69 87 PRO A N 1
ATOM 648 C CA . PRO A 1 87 ? -13.338 14.030 7.346 1.00 92.69 87 PRO A CA 1
ATOM 649 C C . PRO A 1 87 ? -14.322 15.125 7.808 1.00 92.69 87 PRO A C 1
ATOM 651 O O . PRO A 1 87 ? -15.537 14.944 7.690 1.00 92.69 87 PRO A O 1
ATOM 654 N N . PRO A 1 88 ? -13.829 16.288 8.279 1.00 90.38 88 PRO A N 1
ATOM 655 C CA . PRO A 1 88 ? -14.679 17.360 8.806 1.00 90.38 88 PRO A CA 1
ATOM 656 C C . PRO A 1 88 ? -15.720 17.898 7.821 1.00 90.38 88 PRO A C 1
ATOM 658 O O . PRO A 1 88 ? -16.785 18.307 8.250 1.00 90.38 88 PRO A O 1
ATOM 661 N N . ILE A 1 89 ? -15.440 17.862 6.515 1.00 93.94 89 ILE A N 1
ATOM 662 C CA . ILE A 1 89 ? -16.345 18.369 5.470 1.00 93.94 89 ILE A CA 1
ATOM 663 C C . ILE A 1 89 ? -17.624 17.529 5.286 1.00 93.94 89 ILE A C 1
ATOM 665 O O . ILE A 1 89 ? -18.561 17.985 4.643 1.00 93.94 89 ILE A O 1
ATOM 669 N N . ILE A 1 90 ? -17.658 16.298 5.811 1.00 87.38 90 ILE A N 1
ATOM 670 C CA . ILE A 1 90 ? -18.820 15.393 5.718 1.00 87.38 90 ILE A CA 1
ATOM 671 C C . ILE A 1 90 ? -19.725 15.506 6.965 1.00 87.38 90 ILE A C 1
ATOM 673 O O . ILE A 1 90 ? -20.809 14.928 6.990 1.00 87.38 90 ILE A O 1
ATOM 677 N N . ARG A 1 91 ? -19.298 16.243 7.998 1.00 61.94 91 ARG A N 1
ATOM 678 C CA . ARG A 1 91 ? -20.112 16.541 9.187 1.00 61.94 91 ARG A CA 1
ATOM 679 C C . ARG A 1 91 ? -20.875 17.843 9.008 1.00 61.94 91 ARG A C 1
ATOM 681 O O . ARG A 1 91 ? -22.022 17.880 9.498 1.00 61.94 91 ARG A O 1
#

Sequence (91 aa):
VLGRLNASGLLYRLGALDTAAENVFEFMPVTPLFNVSGQPAMSVPLCWSAEGLPVGMHFAGQYGGESVLFSLAGQLEKAQPWAQRLPPIIR

Radius of gyration: 18.93 Å; chains: 1; bounding box: 42×32×48 Å